Protein AF-A0A955KZD0-F1 (afdb_monomer_lite)

Radius of gyration: 10.97 Å; chains: 1; bounding box: 23×14×32 Å

Secondary structure (DSSP, 8-state):
-HHHHHHTT-SEEEE-GGGHHHHHHHHHHHHHHHHHHTS--S--PEEEE--

Foldseek 3Di:
DLCVCFVVQAQEDEDEPVCVVVLVVSQVVQVVVCVVVVHNRGDRHHYDYDD

Sequence (51 aa):
MAADILGYGIDAVPVGKDQVQHLEMTRDIARSFNKTYNCELFIEPKAIVTE

pLDDT: mean 94.77, std 5.77, range [62.25, 98.56]

Structure (mmCIF, N/CA/C/O backbone):
data_AF-A0A955KZD0-F1
#
_entry.id   AF-A0A955KZD0-F1
#
loop_
_atom_site.group_PDB
_atom_site.id
_atom_site.type_symbol
_atom_site.label_atom_id
_atom_site.label_alt_id
_atom_site.label_comp_id
_atom_site.label_asym_id
_atom_site.label_entity_id
_atom_site.label_seq_id
_atom_site.pdbx_PDB_ins_code
_atom_site.Cartn_x
_atom_site.Cartn_y
_atom_site.Cartn_z
_atom_site.occupancy
_atom_site.B_iso_or_equiv
_atom_site.auth_seq_id
_atom_site.auth_comp_id
_atom_site.auth_asym_id
_atom_site.auth_atom_id
_atom_site.pdbx_PDB_model_num
ATOM 1 N N . MET A 1 1 ? -3.073 8.041 -7.079 1.00 84.38 1 MET A N 1
ATOM 2 C CA . MET A 1 1 ? -2.283 6.792 -7.042 1.00 84.38 1 MET A CA 1
ATOM 3 C C . MET A 1 1 ? -2.644 5.941 -5.833 1.00 84.38 1 MET A C 1
ATOM 5 O O . MET A 1 1 ? -3.267 4.918 -6.043 1.00 84.38 1 MET A O 1
ATOM 9 N N . ALA A 1 2 ? -2.335 6.343 -4.591 1.00 95.19 2 ALA A N 1
ATOM 10 C CA . ALA A 1 2 ? -2.644 5.501 -3.426 1.00 95.19 2 ALA A CA 1
ATOM 11 C C . ALA A 1 2 ? -4.142 5.171 -3.296 1.00 95.19 2 ALA A C 1
ATOM 13 O O . ALA A 1 2 ? -4.495 4.005 -3.198 1.00 95.19 2 ALA A O 1
ATOM 14 N N . ALA A 1 3 ? -5.026 6.172 -3.370 1.00 95.69 3 ALA A N 1
ATOM 15 C CA . ALA A 1 3 ? -6.474 5.947 -3.303 1.00 95.69 3 ALA A CA 1
ATOM 16 C C . ALA A 1 3 ? -6.983 5.012 -4.414 1.00 95.69 3 ALA A C 1
ATOM 18 O O . ALA A 1 3 ? -7.792 4.133 -4.1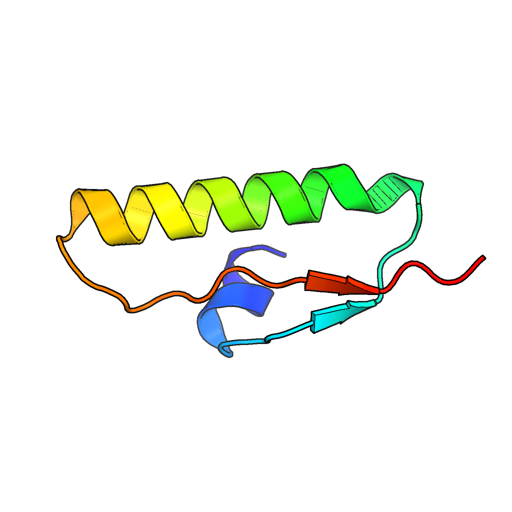42 1.00 95.69 3 ALA A O 1
ATOM 19 N N . ASP A 1 4 ? -6.465 5.162 -5.635 1.00 94.62 4 ASP A N 1
ATOM 20 C CA . ASP A 1 4 ? -6.832 4.308 -6.767 1.00 94.62 4 ASP A CA 1
ATOM 21 C C . ASP A 1 4 ? -6.362 2.864 -6.542 1.00 94.62 4 ASP A C 1
ATOM 23 O O . ASP A 1 4 ? -7.111 1.923 -6.750 1.00 94.62 4 ASP A O 1
ATOM 27 N N . ILE A 1 5 ? -5.138 2.663 -6.056 1.00 95.81 5 ILE A N 1
ATOM 28 C CA . ILE A 1 5 ? -4.598 1.318 -5.820 1.00 95.81 5 ILE A CA 1
ATOM 29 C C . ILE A 1 5 ? -5.313 0.631 -4.650 1.00 95.81 5 ILE A C 1
ATOM 31 O O . ILE A 1 5 ? -5.739 -0.519 -4.759 1.00 95.81 5 ILE A O 1
ATOM 35 N N . LEU A 1 6 ? -5.457 1.344 -3.531 1.00 96.31 6 LEU A N 1
ATOM 36 C CA . LEU A 1 6 ? -6.025 0.806 -2.299 1.00 96.31 6 LEU A CA 1
ATOM 37 C C . LEU A 1 6 ? -7.541 0.614 -2.400 1.00 96.31 6 LEU A C 1
ATOM 39 O O . LEU A 1 6 ? -8.060 -0.377 -1.896 1.00 96.31 6 LEU A O 1
ATOM 43 N N . GLY A 1 7 ? -8.248 1.521 -3.079 1.00 96.19 7 GLY A N 1
ATOM 44 C CA . GLY A 1 7 ? -9.702 1.458 -3.241 1.00 96.19 7 GLY A CA 1
ATOM 45 C C . GLY A 1 7 ? -10.179 0.247 -4.045 1.00 96.19 7 GLY A C 1
ATOM 46 O O . GLY A 1 7 ? -11.277 -0.244 -3.797 1.00 96.19 7 GLY A O 1
ATOM 47 N N . TYR A 1 8 ? -9.347 -0.261 -4.959 1.00 94.81 8 TYR A N 1
ATOM 48 C CA . TYR A 1 8 ? -9.637 -1.467 -5.740 1.00 94.81 8 TYR A CA 1
ATOM 49 C C . TYR A 1 8 ? -8.972 -2.738 -5.191 1.00 94.81 8 TYR A C 1
ATOM 51 O O . TYR A 1 8 ? -9.163 -3.801 -5.774 1.00 94.81 8 TYR A O 1
ATOM 59 N N . GLY A 1 9 ? -8.207 -2.657 -4.094 1.00 92.12 9 GLY A N 1
ATOM 60 C CA . GLY A 1 9 ? -7.542 -3.822 -3.502 1.00 92.12 9 GLY A CA 1
ATOM 61 C C . GLY A 1 9 ? -6.577 -4.514 -4.469 1.00 92.12 9 GLY A C 1
ATOM 62 O O . GLY A 1 9 ? -6.644 -5.725 -4.646 1.00 92.12 9 GLY A O 1
ATOM 63 N N . ILE A 1 10 ? -5.714 -3.748 -5.141 1.00 92.94 10 ILE A N 1
ATOM 64 C CA . ILE A 1 10 ? -4.802 -4.278 -6.166 1.00 92.94 10 ILE A CA 1
ATOM 65 C C . ILE A 1 10 ? -3.562 -4.926 -5.527 1.00 92.94 10 ILE A C 1
ATOM 67 O O . ILE A 1 10 ? -2.805 -4.259 -4.825 1.00 92.94 10 ILE A O 1
ATOM 71 N N . ASP A 1 11 ? -3.301 -6.204 -5.824 1.00 94.38 11 ASP A N 1
ATOM 72 C CA . ASP A 1 11 ? -2.154 -6.951 -5.276 1.00 94.38 11 ASP A CA 1
ATOM 73 C C . ASP A 1 11 ? -0.803 -6.574 -5.892 1.00 94.38 11 ASP A C 1
ATOM 75 O O . ASP A 1 11 ? 0.242 -6.707 -5.250 1.00 94.38 11 ASP A O 1
ATOM 79 N N . ALA A 1 12 ? -0.792 -6.147 -7.155 1.00 94.62 12 ALA A N 1
ATOM 80 C CA . ALA A 1 12 ? 0.427 -5.816 -7.878 1.00 94.62 12 ALA A CA 1
ATOM 81 C C . ALA A 1 12 ? 0.190 -4.722 -8.920 1.00 94.62 12 ALA A C 1
ATOM 83 O O . ALA A 1 12 ? -0.804 -4.740 -9.643 1.00 94.62 12 ALA A O 1
ATOM 84 N N . VAL A 1 13 ? 1.125 -3.777 -9.007 1.00 94.38 13 VAL A N 1
ATOM 85 C CA . VAL A 1 13 ? 1.024 -2.601 -9.873 1.00 94.38 13 VAL A CA 1
ATOM 86 C C . VAL A 1 13 ? 2.271 -2.525 -10.756 1.00 94.38 13 VAL A C 1
ATOM 88 O O . VAL A 1 13 ? 3.384 -2.480 -10.218 1.00 94.38 13 VAL A O 1
ATOM 91 N N . PRO A 1 14 ? 2.122 -2.515 -12.095 1.00 95.50 14 PRO A N 1
ATOM 92 C CA . PRO A 1 14 ? 3.232 -2.242 -12.994 1.00 95.50 14 PRO A CA 1
ATOM 93 C C . PRO A 1 14 ? 3.654 -0.781 -12.847 1.00 95.50 14 PRO A C 1
ATOM 95 O O . PRO A 1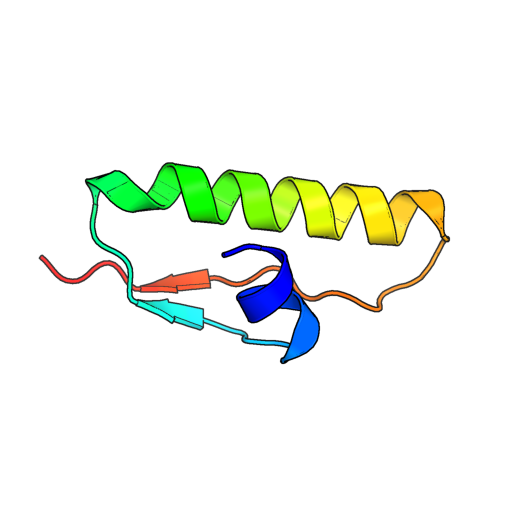 14 ? 2.826 0.124 -12.958 1.00 95.50 14 PRO A O 1
ATOM 98 N N . VAL A 1 15 ? 4.933 -0.555 -12.567 1.00 94.25 15 VAL A N 1
ATOM 99 C CA . VAL A 1 15 ? 5.488 0.784 -12.338 1.00 94.25 15 VAL A CA 1
ATOM 100 C C . VAL A 1 15 ? 6.859 0.914 -12.988 1.00 94.25 15 VAL A C 1
ATOM 102 O O . VAL A 1 15 ? 7.634 -0.043 -13.025 1.00 94.25 15 VAL A O 1
ATOM 105 N N . GLY A 1 16 ? 7.175 2.118 -13.468 1.00 95.38 16 GLY A N 1
ATOM 106 C CA . GLY A 1 16 ? 8.539 2.461 -13.866 1.00 95.38 16 GLY A CA 1
ATOM 107 C C . GLY A 1 16 ? 9.494 2.446 -12.668 1.00 95.38 16 GLY A C 1
ATOM 108 O O . GLY A 1 16 ? 9.078 2.593 -11.514 1.00 95.38 16 GLY A O 1
ATOM 109 N N . LYS A 1 17 ? 10.798 2.291 -12.922 1.00 93.44 17 LYS A N 1
ATOM 110 C CA . LYS A 1 17 ? 11.828 2.292 -11.865 1.00 93.44 17 LYS A CA 1
ATOM 111 C C . LYS A 1 17 ? 11.821 3.585 -11.037 1.00 93.44 17 LYS A C 1
ATOM 113 O O . LYS A 1 17 ? 12.057 3.550 -9.833 1.00 93.44 17 LYS A O 1
ATOM 118 N N . ASP A 1 18 ? 11.525 4.710 -11.675 1.00 94.88 18 ASP A N 1
ATOM 119 C CA . ASP A 1 18 ? 11.361 6.033 -11.069 1.00 94.88 18 ASP A CA 1
ATOM 120 C C . ASP A 1 18 ? 10.106 6.146 -10.184 1.00 94.88 18 ASP A C 1
ATOM 122 O O . ASP A 1 18 ? 10.048 6.987 -9.290 1.00 94.88 18 ASP A O 1
ATOM 126 N N . GLN A 1 19 ? 9.121 5.266 -10.373 1.00 94.19 19 GLN A N 1
ATOM 127 C CA . GLN A 1 19 ? 7.826 5.319 -9.691 1.00 94.19 19 GLN A CA 1
ATOM 128 C C . GLN A 1 19 ? 7.724 4.407 -8.463 1.00 94.19 19 GLN A C 1
ATOM 130 O O . GLN A 1 19 ? 6.743 4.487 -7.721 1.00 94.19 19 GLN A O 1
ATOM 135 N N . VAL A 1 20 ? 8.735 3.575 -8.197 1.00 94.88 20 VAL A N 1
ATOM 136 C CA . VAL A 1 20 ? 8.752 2.654 -7.045 1.00 94.88 20 VAL A CA 1
ATOM 137 C C . VAL A 1 20 ? 8.515 3.397 -5.725 1.00 94.88 20 VAL A C 1
ATOM 139 O O . VAL A 1 20 ? 7.770 2.915 -4.874 1.00 94.88 20 VAL A O 1
ATOM 142 N N . GLN A 1 21 ? 9.057 4.611 -5.578 1.00 96.12 21 GLN A N 1
ATOM 143 C CA . GLN A 1 21 ? 8.868 5.426 -4.375 1.00 96.12 21 GLN A CA 1
ATOM 144 C C . GLN A 1 21 ? 7.392 5.781 -4.119 1.00 96.12 21 GLN A C 1
ATOM 146 O O . GLN A 1 21 ? 6.949 5.765 -2.972 1.00 96.12 21 GLN A O 1
ATOM 151 N N . HIS A 1 22 ? 6.600 6.051 -5.162 1.00 95.44 22 HIS A N 1
ATOM 152 C CA . HIS A 1 22 ? 5.168 6.326 -4.999 1.00 95.44 22 HIS A CA 1
ATOM 153 C C . HIS A 1 22 ? 4.396 5.094 -4.506 1.00 95.44 22 HIS A C 1
ATOM 155 O O . HIS A 1 22 ? 3.420 5.225 -3.757 1.00 95.44 22 HIS A O 1
ATOM 161 N N . LEU A 1 23 ? 4.842 3.892 -4.886 1.00 95.94 23 LEU A N 1
ATOM 162 C CA . LEU A 1 23 ? 4.258 2.651 -4.390 1.00 95.94 23 LEU A CA 1
ATOM 163 C C . LEU A 1 23 ? 4.642 2.388 -2.927 1.00 95.94 23 LEU A C 1
ATOM 165 O O . LEU A 1 23 ? 3.787 1.956 -2.158 1.00 95.94 23 LEU A O 1
ATOM 169 N N . GLU A 1 24 ? 5.866 2.732 -2.507 1.00 96.81 24 GLU A N 1
ATOM 170 C CA . GLU A 1 24 ? 6.244 2.694 -1.084 1.00 96.81 24 GLU A CA 1
ATOM 171 C C . GLU A 1 24 ? 5.372 3.632 -0.241 1.00 96.81 24 GLU A C 1
ATOM 173 O O . GLU A 1 24 ? 4.803 3.206 0.763 1.00 96.81 24 GLU A O 1
ATOM 178 N N . MET A 1 25 ? 5.153 4.870 -0.701 1.00 97.81 25 MET A N 1
ATOM 179 C CA . MET A 1 25 ? 4.237 5.804 -0.030 1.00 97.81 25 MET A CA 1
ATOM 180 C C . MET A 1 25 ? 2.811 5.239 0.071 1.00 97.81 25 MET A C 1
ATOM 182 O O . MET A 1 25 ? 2.117 5.461 1.062 1.00 97.81 25 MET A O 1
ATOM 186 N N . THR A 1 26 ? 2.365 4.485 -0.938 1.00 97.62 26 THR A N 1
ATOM 187 C CA . THR A 1 26 ? 1.051 3.824 -0.926 1.00 97.62 26 THR A CA 1
ATOM 188 C C . THR A 1 26 ? 0.976 2.736 0.151 1.00 97.62 26 THR A C 1
ATOM 190 O O . THR A 1 26 ? -0.026 2.661 0.864 1.00 97.62 26 THR A O 1
ATOM 193 N N . ARG A 1 27 ? 2.037 1.937 0.333 1.00 97.69 27 ARG A N 1
ATOM 194 C CA . ARG A 1 27 ? 2.115 0.937 1.415 1.00 97.69 27 ARG A CA 1
ATOM 195 C C . ARG A 1 27 ? 2.152 1.582 2.794 1.00 97.69 27 ARG A C 1
ATOM 197 O O . ARG A 1 27 ? 1.482 1.104 3.704 1.00 97.69 27 ARG A O 1
ATOM 204 N N . ASP A 1 28 ? 2.879 2.686 2.951 1.00 98.19 28 ASP A N 1
ATOM 205 C CA . ASP A 1 28 ? 2.913 3.428 4.215 1.00 98.19 28 ASP A CA 1
ATOM 206 C C . A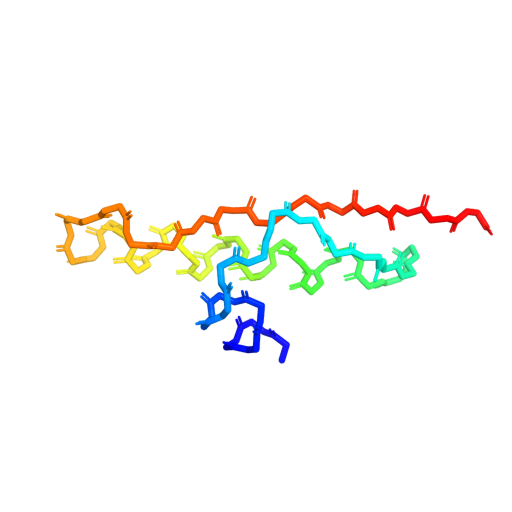SP A 1 28 ? 1.529 3.948 4.611 1.00 98.19 28 ASP A C 1
ATOM 208 O O . ASP A 1 28 ? 1.129 3.824 5.771 1.00 98.19 28 ASP A O 1
ATOM 212 N N . ILE A 1 29 ? 0.758 4.458 3.645 1.00 97.88 29 ILE A N 1
ATOM 213 C CA . ILE A 1 29 ? -0.634 4.868 3.865 1.00 97.88 29 ILE A CA 1
ATOM 214 C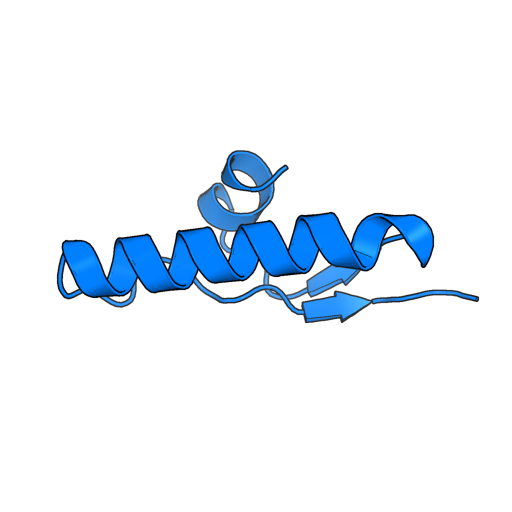 C . ILE A 1 29 ? -1.497 3.665 4.268 1.00 97.88 29 ILE A C 1
ATOM 216 O O . ILE A 1 29 ? -2.228 3.764 5.254 1.00 97.88 29 ILE A O 1
ATOM 220 N N . ALA A 1 30 ? -1.392 2.532 3.563 1.00 97.88 30 ALA A N 1
ATOM 221 C CA . ALA A 1 30 ? -2.145 1.316 3.881 1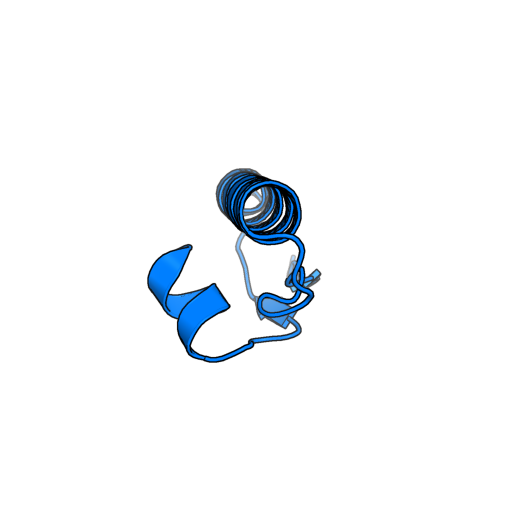.00 97.88 30 ALA A CA 1
ATOM 222 C C . ALA A 1 30 ? -1.863 0.825 5.311 1.00 97.88 30 ALA A C 1
ATOM 224 O O . ALA A 1 30 ? -2.791 0.642 6.101 1.00 97.88 30 ALA A O 1
ATOM 225 N N . ARG A 1 31 ? -0.581 0.706 5.683 1.00 98.19 31 ARG A N 1
ATOM 226 C CA . ARG A 1 31 ? -0.148 0.309 7.033 1.00 98.19 31 ARG A CA 1
ATOM 227 C C . ARG A 1 31 ? -0.633 1.286 8.099 1.00 98.19 31 ARG A C 1
ATOM 229 O O . ARG A 1 31 ? -1.139 0.864 9.138 1.00 98.19 31 ARG A O 1
ATOM 236 N N . SER A 1 32 ? -0.496 2.588 7.846 1.00 98.19 32 SER A N 1
ATOM 237 C CA . SER A 1 32 ? -0.935 3.637 8.771 1.00 98.19 32 SER A CA 1
ATOM 238 C C . SER A 1 32 ? -2.445 3.592 9.001 1.00 98.19 32 SER A C 1
ATOM 240 O O . SER A 1 32 ? -2.891 3.647 10.148 1.00 98.19 32 SER A O 1
ATOM 242 N N . PHE A 1 33 ? -3.235 3.417 7.939 1.00 98.31 33 PHE A N 1
ATOM 243 C CA . PHE A 1 33 ? -4.687 3.290 8.030 1.00 98.31 33 PHE A CA 1
ATOM 244 C C . PHE A 1 33 ? -5.086 2.040 8.817 1.00 98.31 33 PHE A C 1
ATOM 246 O O . PHE A 1 33 ? -5.794 2.145 9.819 1.00 98.31 33 PHE A O 1
ATOM 253 N N . ASN A 1 34 ? -4.581 0.872 8.412 1.00 97.75 34 ASN A N 1
ATOM 254 C CA . ASN A 1 34 ? -4.877 -0.406 9.059 1.00 97.75 34 ASN A CA 1
ATOM 255 C C . ASN A 1 34 ? -4.553 -0.365 10.559 1.00 97.75 34 ASN A C 1
ATOM 257 O O . ASN A 1 34 ? -5.366 -0.776 11.386 1.00 97.75 34 ASN A O 1
ATOM 261 N N . LYS A 1 35 ? -3.409 0.228 10.926 1.00 98.31 35 LYS A N 1
ATOM 262 C CA . LYS A 1 35 ? -3.021 0.437 12.325 1.00 98.31 35 LYS A CA 1
ATOM 263 C C . LYS A 1 35 ? -3.944 1.416 13.053 1.00 98.31 35 LYS A C 1
ATOM 265 O O . LYS A 1 35 ? -4.360 1.134 14.170 1.00 98.31 35 LYS A O 1
ATOM 270 N N . THR A 1 36 ? -4.248 2.563 12.445 1.00 98.56 36 THR A N 1
ATOM 271 C CA . THR A 1 36 ? -5.079 3.618 13.055 1.00 98.56 36 THR A CA 1
ATOM 272 C C . THR A 1 36 ? -6.483 3.121 13.378 1.00 98.56 36 THR A C 1
ATOM 274 O O . THR A 1 36 ? -7.010 3.419 14.446 1.00 98.56 36 THR A O 1
ATOM 277 N N . TYR A 1 37 ? -7.075 2.343 12.474 1.00 98.25 37 TYR A N 1
ATOM 278 C CA . TYR A 1 37 ? -8.444 1.846 12.611 1.00 98.25 37 TYR A CA 1
ATOM 279 C C . TYR A 1 37 ? -8.528 0.406 13.136 1.00 98.25 37 TYR A C 1
ATOM 281 O O . TYR A 1 37 ? -9.626 -0.133 13.236 1.00 98.25 37 TYR A O 1
ATOM 289 N N . ASN A 1 38 ? -7.390 -0.205 13.486 1.00 97.81 38 ASN A N 1
ATOM 290 C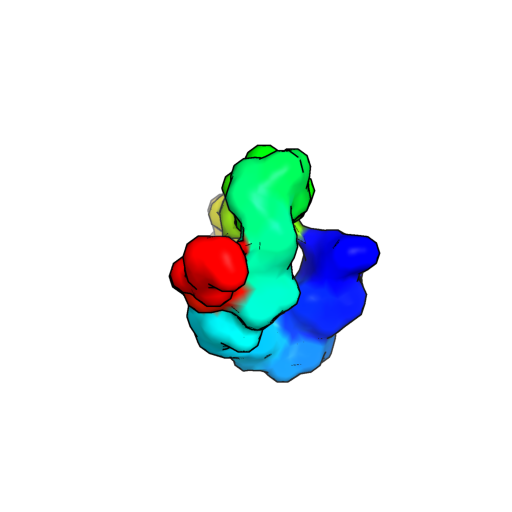 CA . ASN A 1 38 ? -7.282 -1.585 13.965 1.00 97.81 38 ASN A CA 1
ATOM 291 C C . ASN A 1 38 ? -8.046 -2.589 13.076 1.00 97.81 38 ASN A C 1
ATOM 293 O O . ASN A 1 38 ? -8.890 -3.352 13.548 1.00 97.81 38 ASN A O 1
ATOM 297 N N . CYS A 1 39 ? -7.773 -2.545 11.771 1.00 97.12 39 CYS A N 1
ATOM 298 C CA . CYS A 1 39 ? -8.402 -3.395 10.762 1.00 97.12 39 CYS A CA 1
ATOM 299 C C . CYS A 1 39 ? -7.381 -3.858 9.714 1.00 97.12 39 CYS A C 1
ATOM 301 O O . CYS A 1 39 ? -6.308 -3.274 9.589 1.00 97.12 39 CYS A O 1
ATOM 303 N N . GLU A 1 40 ? -7.735 -4.873 8.930 1.00 94.94 40 GLU A N 1
ATOM 304 C CA . GLU A 1 40 ? -6.941 -5.352 7.788 1.00 94.94 40 GLU A CA 1
ATOM 305 C C . GLU A 1 40 ? -7.687 -5.078 6.477 1.00 94.94 40 GLU A C 1
ATOM 307 O O . GLU A 1 40 ? -7.985 -5.983 5.703 1.00 94.94 40 GLU A O 1
ATOM 312 N N . LEU A 1 41 ? -8.074 -3.816 6.263 1.00 96.56 41 LEU A N 1
ATOM 313 C CA . LEU A 1 41 ? -8.871 -3.435 5.096 1.00 96.56 41 LEU A CA 1
ATOM 314 C C . LEU A 1 41 ? -8.015 -3.302 3.834 1.00 96.56 41 LEU A C 1
ATOM 316 O O . LEU A 1 41 ? -8.398 -3.785 2.772 1.00 96.56 41 LEU A O 1
ATOM 320 N N . PHE A 1 42 ? -6.878 -2.614 3.936 1.00 97.56 42 PHE A N 1
ATOM 321 C CA . PHE A 1 42 ? -6.026 -2.345 2.784 1.00 97.56 42 PHE A CA 1
ATOM 322 C C . PHE A 1 42 ? -4.887 -3.350 2.674 1.00 97.56 42 PHE A C 1
ATOM 324 O O . PHE A 1 42 ? -4.172 -3.595 3.645 1.00 97.56 42 PHE A O 1
ATOM 331 N N . ILE A 1 43 ? -4.684 -3.876 1.469 1.00 95.38 43 ILE A N 1
ATOM 332 C CA . ILE A 1 43 ? -3.539 -4.726 1.142 1.00 95.38 43 ILE A CA 1
ATOM 333 C C . ILE A 1 43 ? -2.337 -3.884 0.709 1.00 95.38 43 ILE A C 1
ATOM 335 O O . ILE A 1 43 ? -2.487 -2.774 0.194 1.00 95.38 43 ILE A O 1
ATOM 339 N N . GLU A 1 44 ? -1.132 -4.415 0.905 1.00 96.62 44 GLU A N 1
ATOM 340 C CA . GLU A 1 44 ? 0.101 -3.768 0.460 1.00 96.62 44 GLU A CA 1
ATOM 341 C C . GLU A 1 44 ? 0.443 -4.193 -0.982 1.00 96.62 44 GLU A C 1
ATOM 343 O O . GLU A 1 44 ? 0.888 -5.325 -1.196 1.00 96.62 44 GLU A O 1
ATOM 348 N N . PRO A 1 45 ? 0.278 -3.309 -1.985 1.00 95.81 45 PRO A N 1
ATOM 349 C CA . PRO A 1 45 ? 0.477 -3.653 -3.395 1.00 95.81 45 PRO A CA 1
ATOM 350 C C . PRO A 1 45 ? 1.950 -3.946 -3.701 1.00 95.81 45 PRO A C 1
ATOM 352 O O . PRO A 1 45 ? 2.830 -3.227 -3.237 1.00 95.81 45 PRO A O 1
ATOM 355 N N . LYS A 1 46 ? 2.273 -4.939 -4.533 1.00 96.06 46 LYS A N 1
ATOM 356 C CA . LYS A 1 46 ? 3.646 -5.251 -4.986 1.00 96.06 46 LYS A CA 1
ATOM 357 C C . LYS A 1 46 ? 4.022 -4.470 -6.246 1.00 96.06 46 LYS A C 1
ATOM 359 O O . LYS A 1 46 ? 3.179 -4.226 -7.102 1.00 96.06 46 LYS A O 1
ATOM 364 N N . ALA A 1 47 ? 5.291 -4.083 -6.373 1.00 95.62 47 ALA A N 1
ATOM 365 C CA . ALA A 1 47 ? 5.785 -3.478 -7.611 1.00 95.62 47 ALA A CA 1
ATOM 366 C C . ALA A 1 47 ? 6.062 -4.573 -8.644 1.00 95.62 47 ALA A C 1
ATOM 368 O O . ALA A 1 47 ? 6.739 -5.551 -8.326 1.00 95.62 47 ALA A O 1
ATOM 369 N N . ILE A 1 48 ? 5.605 -4.376 -9.878 1.00 96.12 48 ILE A N 1
ATOM 370 C CA . ILE A 1 48 ? 6.109 -5.100 -11.047 1.00 96.12 48 ILE A CA 1
ATOM 371 C C . ILE A 1 48 ? 6.941 -4.094 -11.837 1.00 96.12 48 ILE A C 1
ATOM 373 O O . ILE A 1 48 ? 6.393 -3.205 -12.483 1.00 96.12 48 ILE A O 1
ATOM 377 N N . VAL A 1 49 ? 8.264 -4.200 -11.732 1.00 91.31 49 VAL A N 1
ATOM 378 C CA . VAL A 1 49 ? 9.187 -3.328 -12.465 1.00 91.31 49 VAL A CA 1
ATOM 379 C C . VAL A 1 49 ? 9.601 -4.060 -13.732 1.00 91.31 49 VAL A C 1
ATOM 381 O O . VAL A 1 49 ? 10.276 -5.085 -13.662 1.00 91.31 49 VAL A O 1
ATOM 384 N N . THR A 1 50 ? 9.159 -3.560 -14.879 1.00 77.00 50 THR A N 1
ATOM 385 C CA . THR A 1 50 ? 9.682 -3.970 -16.187 1.00 77.00 50 THR A CA 1
ATOM 386 C C . THR A 1 50 ? 10.900 -3.114 -16.525 1.00 77.00 50 THR A C 1
ATOM 388 O O . THR A 1 50 ? 10.876 -1.910 -16.260 1.00 77.00 50 THR A O 1
ATOM 391 N N . GLU A 1 51 ? 11.956 -3.750 -17.041 1.00 62.25 51 GLU A N 1
ATOM 392 C CA . GLU A 1 51 ? 13.196 -3.087 -17.487 1.00 62.25 51 GLU A CA 1
ATOM 393 C C . GLU A 1 51 ? 12.970 -2.068 -18.610 1.00 62.25 51 GLU A C 1
ATOM 395 O O . GLU A 1 51 ? 12.092 -2.311 -19.472 1.00 62.25 51 GLU A O 1
#